Protein AF-A0AAW8L7F4-F1 (afdb_monomer)

Secondary structure (DSSP, 8-state):
-GGGGGT--HHHHHHHHHHHHHHHHHHHHHHH---TTHHHHHHHHHHHHH-S-HHHHHHHHHHHHHHHHHHHHHHH-

Sequence (77 aa):
EEAQAVGVNPRWEQLLLIALVTVCTSTSVAAAGIISLYGLFMPHIVRMLVGPDHRYSIPANMVLGGSFLLMIDNFSR

Structure (mmCIF, N/CA/C/O backbone):
data_AF-A0AAW8L7F4-F1
#
_entry.id   AF-A0AAW8L7F4-F1
#
loop_
_atom_site.group_PDB
_atom_site.id
_atom_site.type_symbol
_atom_site.label_atom_id
_atom_site.label_alt_id
_atom_site.label_comp_id
_atom_site.label_asym_id
_atom_site.label_entity_id
_atom_site.label_seq_id
_atom_site.pdbx_PDB_ins_code
_atom_site.Cartn_x
_atom_site.Cartn_y
_atom_site.Cartn_z
_atom_site.occupancy
_atom_site.B_iso_or_equiv
_atom_site.auth_seq_id
_atom_site.auth_comp_id
_atom_site.auth_asym_id
_atom_site.auth_atom_id
_atom_site.pdbx_PDB_model_num
ATOM 1 N N . GLU A 1 1 ? -16.554 16.412 8.837 1.00 45.53 1 GLU A N 1
ATOM 2 C CA . GLU A 1 1 ? -17.904 16.509 9.435 1.00 45.53 1 GLU A CA 1
ATOM 3 C C . GLU A 1 1 ? -19.024 16.082 8.478 1.00 45.53 1 GLU A C 1
ATOM 5 O O . GLU A 1 1 ? -20.027 15.578 8.957 1.00 45.53 1 GLU A O 1
ATOM 10 N N . GLU A 1 2 ? -18.834 16.110 7.151 1.00 49.06 2 GLU A N 1
ATOM 11 C CA . GLU A 1 2 ? -19.830 15.603 6.178 1.00 49.06 2 GLU A CA 1
ATOM 12 C C . GLU A 1 2 ? -20.037 14.071 6.197 1.00 49.06 2 GLU A C 1
ATOM 14 O O . GLU A 1 2 ? -21.134 13.595 5.934 1.00 49.06 2 GLU A O 1
ATOM 19 N N . ALA A 1 3 ? -19.030 13.279 6.592 1.00 47.91 3 ALA A N 1
ATOM 20 C CA . ALA A 1 3 ? -19.146 11.814 6.666 1.00 47.91 3 ALA A CA 1
ATOM 21 C C . ALA A 1 3 ? -20.042 11.305 7.817 1.00 47.91 3 ALA A C 1
ATOM 23 O O . ALA A 1 3 ? -20.581 10.206 7.732 1.00 47.91 3 ALA A O 1
ATOM 24 N N . GLN A 1 4 ? -20.242 12.099 8.880 1.00 48.16 4 GLN A N 1
ATOM 25 C CA . GLN A 1 4 ? -21.156 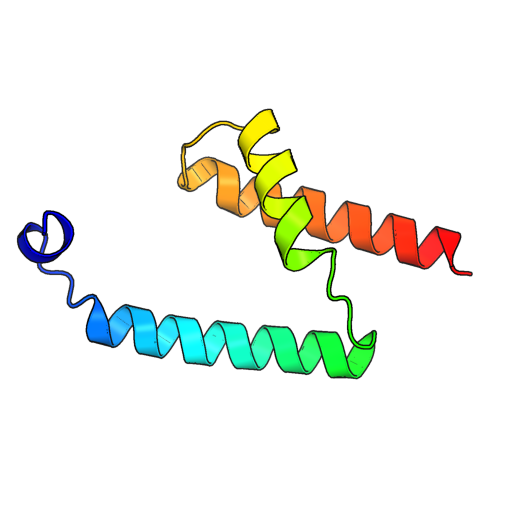11.725 9.971 1.00 48.16 4 GLN A CA 1
ATOM 26 C C . GLN A 1 4 ? -22.632 11.936 9.595 1.00 48.16 4 GLN A C 1
ATOM 28 O O . GLN A 1 4 ? -23.499 11.265 10.148 1.00 48.16 4 GLN A O 1
ATOM 33 N N . ALA A 1 5 ? -22.927 12.804 8.621 1.00 46.72 5 ALA A N 1
ATOM 34 C CA . ALA A 1 5 ? -24.292 13.052 8.151 1.00 46.72 5 ALA A CA 1
ATOM 35 C C . ALA A 1 5 ? -24.862 11.899 7.294 1.00 46.72 5 ALA A C 1
ATOM 37 O O . ALA A 1 5 ? -26.07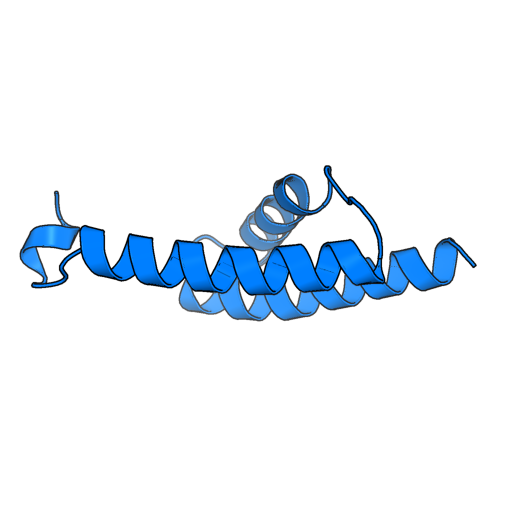1 11.825 7.097 1.00 46.72 5 ALA A O 1
ATOM 38 N N . VAL A 1 6 ? -24.011 10.977 6.821 1.00 54.72 6 VAL A N 1
ATOM 39 C CA . VAL A 1 6 ? -24.383 9.837 5.955 1.00 54.72 6 VAL A CA 1
ATOM 40 C C . VAL A 1 6 ? -24.616 8.540 6.764 1.00 54.72 6 VAL A C 1
ATOM 42 O O . VAL A 1 6 ? -24.869 7.483 6.198 1.00 54.72 6 VAL A O 1
ATOM 45 N N . GLY A 1 7 ? -24.569 8.592 8.105 1.00 55.66 7 GLY A N 1
ATOM 46 C CA . GLY A 1 7 ? -24.857 7.435 8.976 1.00 55.66 7 GLY A CA 1
ATOM 47 C C . GLY A 1 7 ? -23.725 6.407 9.074 1.00 55.66 7 GLY A C 1
ATOM 48 O O . GLY A 1 7 ? -23.883 5.342 9.670 1.00 55.66 7 GLY A O 1
ATOM 49 N N . VAL A 1 8 ? -22.566 6.732 8.515 1.00 57.84 8 VAL A N 1
ATOM 50 C CA . VAL A 1 8 ? -21.372 5.903 8.575 1.00 57.84 8 VAL A CA 1
ATOM 51 C C . VAL A 1 8 ? -20.636 6.194 9.881 1.00 57.84 8 VAL A C 1
ATOM 53 O O . VAL A 1 8 ? -20.428 7.352 10.233 1.00 57.84 8 VAL A O 1
ATOM 56 N N . ASN A 1 9 ? -20.258 5.154 10.629 1.00 66.06 9 ASN A N 1
ATOM 57 C CA . ASN A 1 9 ? -19.435 5.283 11.831 1.00 66.06 9 ASN A CA 1
ATOM 58 C C . ASN A 1 9 ? -17.948 5.239 11.422 1.00 66.06 9 ASN A C 1
ATOM 60 O O . ASN A 1 9 ? -17.369 4.148 11.386 1.00 66.06 9 ASN A O 1
ATOM 64 N N . PRO A 1 10 ? -17.288 6.387 11.158 1.00 68.56 10 PRO A N 1
ATOM 65 C CA . PRO A 1 10 ? -15.927 6.412 10.615 1.00 68.56 10 PRO A CA 1
ATOM 66 C C . PRO A 1 10 ? -14.919 5.708 11.527 1.00 68.56 10 PRO A C 1
ATOM 68 O O . PRO A 1 1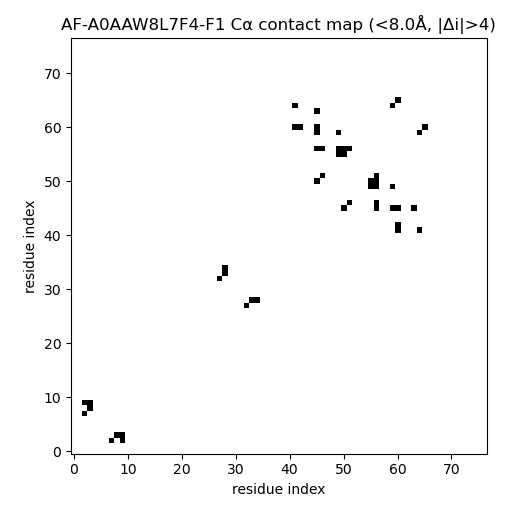0 ? -13.923 5.176 11.057 1.00 68.56 10 PRO A O 1
ATOM 71 N N . ARG A 1 11 ? -15.191 5.658 12.839 1.00 75.94 11 ARG A N 1
ATOM 72 C CA . ARG A 1 11 ? -14.334 4.973 13.815 1.00 75.94 11 ARG A CA 1
ATOM 73 C C . ARG A 1 11 ? -14.251 3.468 13.565 1.00 75.94 11 ARG A C 1
ATOM 75 O O . ARG A 1 11 ? -13.160 2.918 13.632 1.00 75.94 11 ARG A O 1
ATOM 82 N N . TRP A 1 12 ? -15.378 2.813 13.285 1.00 79.06 12 TRP A N 1
ATOM 83 C CA . TRP A 1 12 ? -15.419 1.362 13.079 1.00 79.06 12 TRP A CA 1
ATOM 84 C C . TRP A 1 12 ? -14.833 0.967 11.728 1.00 79.06 12 TRP A C 1
ATOM 86 O O . TRP A 1 12 ? -14.053 0.020 11.650 1.00 79.06 12 TRP A O 1
ATOM 96 N N . GLU A 1 13 ? -15.146 1.729 10.682 1.00 82.62 13 GLU A N 1
ATOM 97 C CA . GLU A 1 13 ? -14.569 1.512 9.356 1.00 82.62 13 GLU A CA 1
ATOM 98 C C . GLU A 1 13 ? -13.059 1.720 9.353 1.00 82.62 13 GLU A C 1
ATOM 100 O O . GLU A 1 13 ? -12.328 0.896 8.813 1.00 82.62 13 GLU A O 1
ATOM 105 N N . GLN A 1 14 ? -12.571 2.778 10.004 1.00 82.12 14 GLN A N 1
ATOM 106 C CA . GLN A 1 14 ? -11.141 3.033 10.108 1.00 82.12 14 GLN A CA 1
ATOM 107 C C . GLN A 1 14 ? -10.422 1.897 10.846 1.00 82.12 14 GLN A C 1
ATOM 109 O O . GLN A 1 14 ? -9.347 1.486 10.421 1.00 82.12 14 GLN A O 1
ATOM 114 N N . LEU A 1 15 ? -11.022 1.348 11.906 1.00 87.94 15 LEU A N 1
ATOM 115 C CA . LEU A 1 15 ? -10.451 0.227 12.657 1.00 87.94 15 LEU A CA 1
ATOM 116 C C . LEU A 1 15 ? -10.379 -1.050 11.802 1.00 87.94 15 LEU A C 1
ATOM 118 O O . LEU A 1 15 ? -9.334 -1.701 11.759 1.00 87.94 15 LEU A O 1
ATOM 122 N N . LEU A 1 16 ? -11.452 -1.365 11.066 1.00 88.75 16 LEU A N 1
ATOM 123 C CA . LEU A 1 16 ? -11.482 -2.486 10.120 1.00 88.75 16 LEU A CA 1
ATOM 124 C C . LEU A 1 16 ? -10.458 -2.315 8.990 1.00 88.75 16 LEU A C 1
ATOM 126 O O . LEU A 1 16 ? -9.725 -3.253 8.677 1.00 88.75 16 LEU A O 1
ATOM 130 N N . LEU A 1 17 ? -10.371 -1.117 8.407 1.00 87.56 17 LEU A N 1
ATOM 131 C CA . LEU A 1 17 ? -9.425 -0.809 7.336 1.00 87.56 17 LEU A CA 1
ATOM 132 C C . LEU A 1 17 ? -7.978 -0.899 7.816 1.00 87.56 17 LEU A C 1
ATOM 134 O O . LEU A 1 17 ? -7.158 -1.504 7.132 1.00 87.56 17 LEU A O 1
ATOM 138 N N . ILE A 1 18 ? -7.659 -0.355 8.993 1.00 90.19 18 ILE A N 1
ATOM 139 C CA . ILE A 1 18 ? -6.312 -0.453 9.568 1.00 90.19 18 ILE A CA 1
ATOM 140 C C . ILE A 1 18 ? -5.943 -1.918 9.789 1.00 90.19 18 ILE A C 1
ATOM 142 O O . ILE A 1 18 ? -4.850 -2.323 9.396 1.00 90.19 18 ILE A O 1
ATOM 146 N N . ALA A 1 19 ? -6.837 -2.723 10.367 1.00 93.88 19 ALA A N 1
ATOM 147 C CA . ALA A 1 19 ? -6.574 -4.142 10.585 1.00 93.88 19 ALA A CA 1
ATOM 148 C C . ALA A 1 19 ? -6.291 -4.875 9.261 1.00 93.88 19 ALA A C 1
ATOM 150 O O . ALA A 1 19 ? -5.282 -5.571 9.139 1.00 93.88 19 ALA A O 1
ATOM 151 N N . LEU A 1 20 ? -7.132 -4.659 8.248 1.00 92.12 20 LEU A N 1
ATOM 152 C CA . LEU A 1 20 ? -7.009 -5.306 6.942 1.00 92.12 20 LEU A CA 1
ATOM 153 C C . LEU A 1 20 ?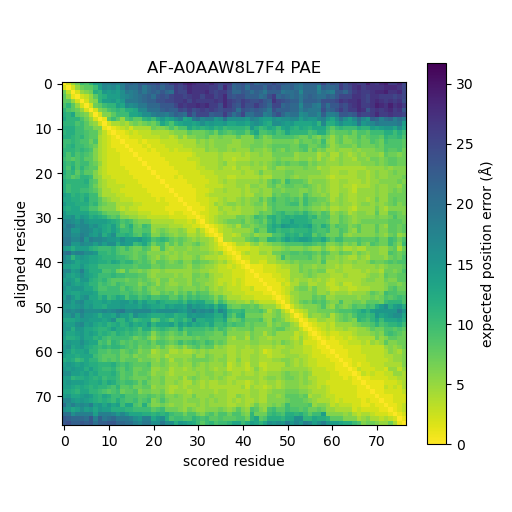 -5.743 -4.865 6.190 1.00 92.12 20 LEU A C 1
ATOM 155 O O . LEU A 1 20 ? -4.976 -5.707 5.720 1.00 92.12 20 LEU A O 1
ATOM 159 N N . VAL A 1 21 ? -5.470 -3.558 6.142 1.00 89.44 21 VAL A N 1
ATOM 160 C CA . VAL A 1 21 ? -4.257 -3.001 5.520 1.00 89.44 21 VAL A CA 1
ATOM 161 C C . VAL A 1 21 ? -3.001 -3.486 6.236 1.00 89.44 21 VAL A C 1
ATOM 163 O O . VAL A 1 21 ? -2.018 -3.812 5.571 1.00 89.44 21 VAL A O 1
ATOM 166 N N . THR A 1 22 ? -3.018 -3.587 7.567 1.00 92.38 22 THR A N 1
ATOM 167 C CA . THR A 1 22 ? -1.859 -4.059 8.339 1.00 92.38 22 THR A CA 1
ATOM 168 C C . THR A 1 22 ? -1.513 -5.500 7.987 1.00 92.38 22 THR A C 1
ATOM 170 O O . THR A 1 22 ? -0.349 -5.786 7.719 1.00 92.38 22 THR A O 1
ATOM 173 N N . VAL A 1 23 ? -2.507 -6.393 7.926 1.00 94.25 23 VAL A N 1
ATOM 174 C CA . VAL A 1 23 ? -2.291 -7.804 7.560 1.00 94.25 23 VAL A CA 1
ATOM 175 C C . VAL A 1 23 ? -1.807 -7.943 6.110 1.00 94.25 23 VAL A C 1
ATOM 177 O O . VAL A 1 23 ? -0.856 -8.680 5.843 1.00 94.25 23 VAL A O 1
ATOM 180 N N . CYS A 1 24 ? -2.402 -7.209 5.163 1.00 88.62 24 CYS A N 1
ATOM 181 C CA . CYS A 1 24 ? -1.945 -7.209 3.768 1.00 88.62 24 CYS A CA 1
ATOM 182 C C . CYS A 1 24 ? -0.510 -6.676 3.620 1.00 88.62 24 CYS A C 1
ATOM 184 O O . CYS A 1 24 ? 0.302 -7.257 2.895 1.00 88.62 24 CYS A O 1
ATOM 186 N N . THR A 1 25 ? -0.183 -5.588 4.321 1.00 86.94 25 THR A N 1
ATOM 187 C CA . THR A 1 25 ? 1.146 -4.965 4.257 1.00 86.94 25 THR A CA 1
ATOM 188 C C . THR A 1 25 ? 2.196 -5.859 4.908 1.00 86.94 25 THR A C 1
ATOM 190 O O . THR A 1 25 ? 3.242 -6.086 4.308 1.00 86.94 25 THR A O 1
ATOM 193 N N . SER A 1 26 ? 1.921 -6.428 6.087 1.00 90.12 26 SER A N 1
ATOM 194 C CA . SER A 1 26 ? 2.871 -7.309 6.779 1.00 90.12 26 SER A CA 1
ATOM 195 C C . SER A 1 26 ? 3.170 -8.580 5.983 1.00 90.12 26 SER A C 1
ATOM 197 O O . SER A 1 26 ? 4.332 -8.965 5.877 1.00 90.12 26 SER A O 1
ATOM 199 N N . THR A 1 27 ? 2.155 -9.178 5.352 1.00 89.62 27 THR A N 1
ATOM 200 C CA . THR A 1 27 ? 2.325 -10.352 4.479 1.00 89.62 27 THR A CA 1
ATOM 201 C C . THR A 1 27 ? 3.195 -10.019 3.266 1.00 89.62 27 THR A C 1
ATOM 203 O O . THR A 1 27 ? 4.089 -10.784 2.913 1.00 89.62 27 THR A O 1
ATOM 206 N N . SER A 1 28 ? 2.983 -8.847 2.659 1.00 85.38 28 SER A N 1
ATOM 207 C CA . SER A 1 28 ? 3.774 -8.395 1.507 1.00 85.38 28 SER A CA 1
ATOM 208 C C . SER A 1 28 ? 5.232 -8.116 1.892 1.00 85.38 28 SER A C 1
ATOM 210 O O . SER A 1 28 ? 6.150 -8.549 1.199 1.00 85.38 28 SER A O 1
ATOM 212 N N . VAL A 1 29 ? 5.457 -7.448 3.030 1.00 85.62 29 VAL A N 1
ATOM 213 C CA . VAL A 1 29 ? 6.801 -7.147 3.552 1.00 85.62 29 VAL A CA 1
ATOM 214 C C . VAL A 1 29 ? 7.545 -8.420 3.957 1.00 85.62 29 VAL A C 1
ATOM 216 O O . VAL A 1 29 ? 8.749 -8.511 3.743 1.00 85.62 29 VAL A O 1
ATOM 219 N N . ALA A 1 30 ? 6.851 -9.425 4.496 1.00 86.69 30 ALA A N 1
ATOM 220 C CA . ALA A 1 30 ? 7.462 -10.710 4.826 1.00 86.69 30 ALA A CA 1
ATOM 221 C C . ALA A 1 30 ? 7.963 -11.468 3.580 1.00 86.69 30 ALA A C 1
ATOM 223 O O . ALA A 1 30 ? 8.951 -12.191 3.674 1.00 86.69 30 ALA A O 1
ATOM 224 N N . ALA A 1 31 ? 7.307 -11.295 2.426 1.00 84.00 31 ALA A N 1
ATOM 225 C CA . ALA A 1 31 ? 7.684 -11.954 1.176 1.00 84.00 31 ALA A CA 1
ATOM 226 C C . ALA A 1 31 ? 8.777 -11.203 0.392 1.00 84.00 31 ALA A C 1
ATOM 228 O O . ALA A 1 31 ? 9.696 -11.836 -0.121 1.00 84.00 31 ALA A O 1
ATOM 229 N N . ALA A 1 32 ? 8.680 -9.872 0.288 1.00 80.38 32 ALA A N 1
ATOM 230 C CA . ALA A 1 32 ? 9.533 -9.056 -0.589 1.00 80.38 32 ALA A CA 1
ATOM 231 C C . ALA A 1 32 ? 10.506 -8.114 0.151 1.00 80.38 32 ALA A C 1
ATOM 233 O O . ALA A 1 32 ? 11.347 -7.476 -0.480 1.00 80.38 32 ALA A O 1
ATOM 234 N N . GLY A 1 33 ? 10.415 -8.007 1.480 1.00 80.12 33 GLY A N 1
ATOM 235 C CA . GLY A 1 33 ? 11.173 -7.039 2.276 1.00 80.12 33 GLY A CA 1
ATOM 236 C C . GLY A 1 33 ? 10.507 -5.658 2.373 1.00 80.12 33 GLY A C 1
ATOM 237 O O . GLY A 1 33 ? 9.406 -5.420 1.877 1.00 80.12 33 GLY A O 1
ATOM 238 N N . ILE A 1 34 ? 11.163 -4.728 3.077 1.00 78.56 34 ILE A N 1
ATOM 239 C CA . ILE A 1 34 ? 10.640 -3.374 3.328 1.00 78.56 34 ILE A CA 1
ATOM 240 C C . ILE A 1 34 ? 10.855 -2.488 2.090 1.00 78.56 34 ILE A C 1
ATOM 242 O O . ILE A 1 34 ? 11.992 -2.213 1.716 1.00 78.56 34 ILE A O 1
ATOM 246 N N . ILE A 1 35 ? 9.765 -1.971 1.507 1.00 80.75 35 ILE A N 1
ATOM 247 C CA . ILE A 1 35 ? 9.784 -1.059 0.348 1.00 80.75 35 ILE A CA 1
ATOM 248 C C . ILE A 1 35 ? 9.181 0.303 0.745 1.00 80.75 35 ILE A C 1
ATOM 250 O O . ILE A 1 35 ? 7.999 0.564 0.530 1.00 80.75 35 ILE A O 1
ATOM 254 N N . SER A 1 36 ? 9.983 1.195 1.341 1.00 74.75 36 SER A N 1
ATOM 255 C CA . SER A 1 36 ? 9.475 2.459 1.921 1.00 74.75 36 SER A CA 1
ATOM 256 C C . SER A 1 36 ? 8.975 3.493 0.902 1.00 74.75 36 SER A C 1
ATOM 258 O O . SER A 1 36 ? 8.013 4.205 1.177 1.00 74.75 36 SER A O 1
ATOM 260 N N . LEU A 1 37 ? 9.606 3.616 -0.272 1.00 77.31 37 LEU A N 1
ATOM 261 C CA . LEU A 1 37 ? 9.307 4.718 -1.207 1.00 77.31 37 LEU A CA 1
ATOM 262 C C . LEU A 1 37 ? 8.037 4.479 -2.040 1.00 77.31 37 LEU A C 1
ATOM 264 O O . LEU A 1 37 ? 7.336 5.413 -2.432 1.00 77.31 37 LEU A O 1
ATOM 268 N N . TYR A 1 38 ? 7.729 3.211 -2.293 1.00 81.19 38 TYR A N 1
ATOM 269 C CA . TYR A 1 38 ? 6.671 2.801 -3.205 1.00 81.19 38 TYR A CA 1
ATOM 270 C C . TYR A 1 38 ? 5.275 3.230 -2.719 1.00 81.19 38 TYR A C 1
ATOM 272 O O . TYR A 1 38 ? 4.475 3.734 -3.507 1.00 81.19 38 TYR A O 1
ATOM 280 N N . GLY A 1 39 ? 5.006 3.118 -1.412 1.00 76.56 39 GLY A N 1
ATOM 281 C CA . GLY A 1 39 ? 3.702 3.448 -0.823 1.00 76.56 39 GLY A CA 1
ATOM 282 C C . GLY A 1 39 ? 3.341 4.938 -0.841 1.00 76.56 39 GLY A C 1
ATOM 283 O O . GLY A 1 39 ? 2.161 5.275 -0.793 1.00 76.56 39 GLY A O 1
ATOM 284 N N . LEU A 1 40 ? 4.331 5.830 -0.946 1.00 81.12 40 LEU A N 1
ATOM 285 C CA . LEU A 1 40 ? 4.104 7.278 -0.993 1.00 81.12 40 LEU A CA 1
ATOM 286 C C . LEU A 1 40 ? 4.009 7.796 -2.436 1.00 81.12 40 LEU A C 1
ATOM 288 O O . LEU A 1 40 ? 3.157 8.625 -2.746 1.00 81.12 40 LEU A O 1
ATOM 292 N N . PHE A 1 41 ? 4.869 7.290 -3.323 1.00 82.19 41 PHE A N 1
ATOM 293 C CA . PHE A 1 41 ? 4.983 7.781 -4.697 1.00 82.19 41 PHE A CA 1
ATOM 294 C C . PHE A 1 41 ? 3.883 7.248 -5.625 1.00 82.19 41 PHE A C 1
ATOM 296 O O . PHE A 1 41 ? 3.299 8.012 -6.396 1.00 82.19 41 PHE A O 1
ATOM 303 N N . MET A 1 42 ? 3.549 5.957 -5.522 1.00 81.50 42 MET A N 1
ATOM 304 C CA . MET A 1 42 ? 2.575 5.314 -6.407 1.00 81.50 42 MET A CA 1
ATOM 305 C C . MET A 1 42 ? 1.184 5.981 -6.405 1.00 81.50 42 MET A C 1
ATOM 307 O O . MET A 1 42 ? 0.696 6.326 -7.484 1.00 81.50 42 MET A O 1
ATOM 311 N N . PRO A 1 43 ? 0.550 6.269 -5.247 1.00 78.62 43 PRO A N 1
ATOM 312 C CA . PRO A 1 43 ? -0.767 6.904 -5.244 1.00 78.62 43 PRO A CA 1
ATOM 313 C C . PRO A 1 43 ? -0.753 8.323 -5.824 1.00 78.62 43 PRO A C 1
ATOM 315 O O . PRO A 1 43 ? -1.784 8.780 -6.312 1.00 78.62 43 PRO A O 1
ATOM 318 N N . HIS A 1 44 ? 0.383 9.029 -5.800 1.00 81.94 44 HIS A N 1
ATOM 319 C CA . HIS A 1 44 ? 0.509 10.334 -6.453 1.00 81.94 44 HIS A CA 1
ATOM 320 C C . HIS A 1 44 ? 0.514 10.222 -7.975 1.00 81.94 44 HIS A C 1
ATOM 322 O O . HIS A 1 44 ? -0.232 10.958 -8.624 1.00 81.94 44 HIS A O 1
ATOM 328 N N . ILE A 1 45 ? 1.275 9.280 -8.541 1.00 82.19 45 ILE A N 1
ATOM 329 C CA . ILE A 1 45 ? 1.280 9.061 -9.995 1.00 82.19 45 ILE A CA 1
ATOM 330 C C . ILE A 1 45 ? -0.119 8.692 -10.476 1.00 82.19 45 ILE A C 1
ATOM 332 O O . I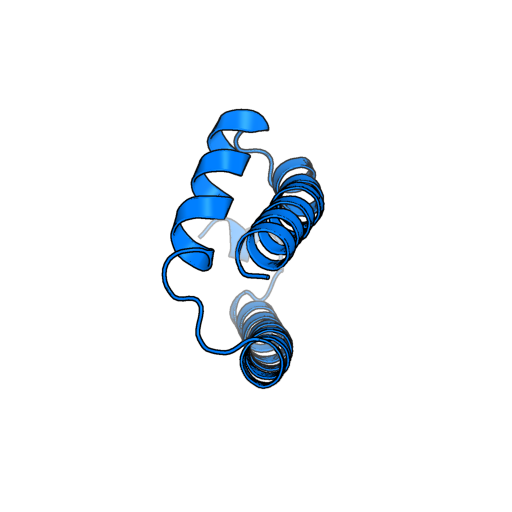LE A 1 45 ? -0.628 9.285 -11.425 1.00 82.19 45 ILE A O 1
ATOM 336 N N . VAL A 1 46 ? -0.766 7.739 -9.804 1.00 82.12 46 VAL A N 1
ATOM 337 C CA . VAL A 1 46 ? -2.094 7.270 -10.213 1.00 82.12 46 VAL A CA 1
ATOM 338 C C . VAL A 1 46 ? -3.134 8.376 -10.105 1.00 82.12 46 VAL A C 1
ATOM 340 O O . VAL A 1 46 ? -3.964 8.517 -11.000 1.00 82.12 46 VAL A O 1
ATOM 343 N N . ARG A 1 47 ? -3.054 9.223 -9.073 1.00 80.44 47 ARG A N 1
ATOM 344 C CA . ARG A 1 47 ? -3.950 10.376 -8.932 1.00 80.44 47 ARG A CA 1
ATOM 345 C C . ARG A 1 47 ? -3.730 11.429 -10.019 1.00 80.44 47 ARG A C 1
ATOM 347 O O . ARG A 1 47 ? -4.705 12.026 -10.468 1.00 80.44 47 ARG A O 1
ATOM 354 N N . MET A 1 48 ? -2.488 11.643 -10.461 1.00 80.38 48 MET A N 1
ATOM 355 C CA . MET A 1 48 ? -2.195 12.493 -11.623 1.00 80.38 48 MET A CA 1
ATOM 356 C C . MET A 1 48 ? -2.725 11.896 -12.932 1.00 80.38 48 MET A C 1
ATOM 358 O O . MET A 1 48 ? -3.136 12.651 -13.807 1.00 80.38 48 MET A O 1
ATOM 362 N N . LEU A 1 49 ? -2.723 10.566 -13.068 1.00 79.50 49 LEU A N 1
ATOM 363 C CA . LEU A 1 49 ? -3.100 9.882 -14.307 1.00 79.50 49 LEU A CA 1
ATOM 364 C C . LEU A 1 49 ? -4.621 9.694 -14.464 1.00 79.50 49 LEU A C 1
ATOM 366 O O . LEU A 1 49 ? -5.149 9.853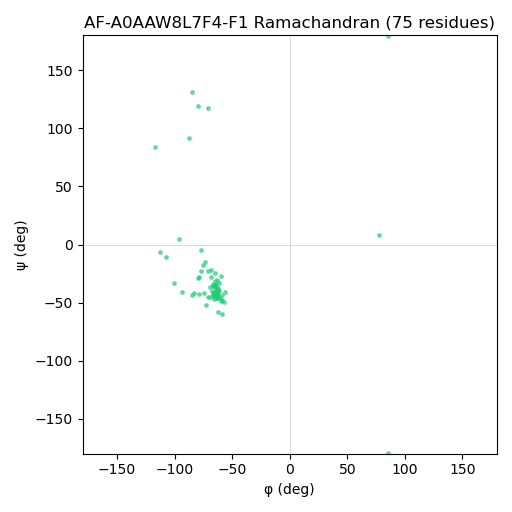 -15.560 1.00 79.50 49 LEU A O 1
ATOM 370 N N . VAL A 1 50 ? -5.318 9.329 -13.383 1.00 77.00 50 VAL A N 1
ATOM 371 C CA . VAL A 1 50 ? -6.735 8.900 -13.397 1.00 77.00 50 VAL A CA 1
ATOM 372 C C . VAL A 1 50 ? -7.681 9.949 -12.798 1.00 77.00 50 VAL A C 1
ATOM 374 O O . VAL A 1 50 ? -8.896 9.868 -12.965 1.00 77.00 50 VAL A O 1
ATOM 377 N N . GLY A 1 51 ? -7.138 10.981 -12.152 1.00 72.62 51 GLY A N 1
ATOM 378 C CA . GLY A 1 51 ? -7.919 12.041 -11.523 1.00 72.62 51 GLY A CA 1
ATOM 379 C C . GLY A 1 51 ? -8.384 11.703 -10.095 1.00 72.62 51 GLY A C 1
ATOM 380 O O . GLY A 1 51 ? -8.074 10.641 -9.554 1.00 72.62 51 GLY A O 1
ATOM 381 N N . PRO A 1 52 ? -9.099 12.632 -9.432 1.00 70.38 52 PRO A N 1
ATOM 382 C CA . PRO A 1 52 ? -9.406 12.563 -8.000 1.00 70.38 52 PRO A CA 1
ATOM 383 C C . PRO A 1 52 ? -10.535 11.591 -7.617 1.00 70.38 52 PRO A C 1
ATOM 385 O O . PRO A 1 52 ? -10.775 11.401 -6.423 1.00 70.38 52 PRO A O 1
ATOM 388 N N . ASP A 1 53 ? -11.214 10.967 -8.584 1.00 75.62 53 ASP A N 1
ATOM 389 C CA . ASP A 1 53 ? -12.314 10.040 -8.316 1.00 75.62 53 ASP A CA 1
ATOM 390 C C . ASP A 1 53 ? -11.823 8.722 -7.701 1.00 75.62 53 ASP A C 1
ATOM 392 O O . ASP A 1 53 ? -11.111 7.929 -8.326 1.00 75.62 53 ASP A O 1
ATOM 396 N N . HIS A 1 54 ? -12.262 8.445 -6.469 1.00 66.38 54 HIS A N 1
ATOM 397 C CA . HIS A 1 54 ? -11.843 7.268 -5.699 1.00 66.38 54 HIS A CA 1
ATOM 398 C C . HIS A 1 54 ? -12.267 5.942 -6.359 1.00 66.38 54 HIS A C 1
ATOM 400 O O . HIS A 1 54 ? -11.547 4.948 -6.282 1.00 66.38 54 HIS A O 1
ATOM 406 N N . ARG A 1 55 ? -13.396 5.946 -7.083 1.00 75.31 55 ARG A N 1
ATOM 407 C CA . ARG A 1 55 ? -13.906 4.789 -7.842 1.00 75.31 55 ARG A CA 1
ATOM 408 C C . ARG A 1 55 ? -12.954 4.313 -8.936 1.00 75.31 55 ARG A C 1
ATOM 410 O O . ARG A 1 55 ? -12.915 3.117 -9.199 1.00 75.31 55 ARG A O 1
ATOM 417 N N . TYR A 1 56 ? -12.206 5.226 -9.550 1.00 75.75 56 TYR A N 1
ATOM 418 C CA . TYR A 1 56 ? -11.254 4.901 -10.612 1.00 75.75 56 TYR A CA 1
ATOM 419 C C . TYR A 1 56 ? -9.816 4.842 -10.092 1.00 75.75 56 TYR A C 1
ATOM 421 O O . TYR A 1 56 ? -9.040 3.998 -10.535 1.00 75.75 56 TYR A O 1
ATOM 429 N N . SER A 1 57 ? -9.476 5.660 -9.093 1.00 74.81 57 SER A N 1
ATOM 430 C CA . SER A 1 57 ? -8.153 5.641 -8.464 1.00 74.81 57 SER A CA 1
ATOM 431 C C . SER A 1 57 ? -7.835 4.311 -7.772 1.00 74.81 57 SER A C 1
ATOM 433 O O . SER A 1 57 ? -6.697 3.862 -7.860 1.00 74.81 57 SER A O 1
ATOM 435 N N . ILE A 1 58 ? -8.804 3.652 -7.117 1.00 80.31 58 ILE A N 1
ATOM 436 C CA . ILE A 1 58 ? -8.577 2.346 -6.465 1.00 80.31 58 ILE A CA 1
ATOM 437 C C . ILE A 1 58 ? -8.182 1.254 -7.479 1.00 80.31 58 ILE A C 1
ATOM 439 O O . ILE A 1 58 ? -7.095 0.689 -7.323 1.00 80.31 58 ILE A O 1
ATOM 443 N N . PRO A 1 59 ? -8.990 0.942 -8.519 1.00 80.56 59 PRO A N 1
ATOM 444 C CA . PRO A 1 59 ? -8.627 -0.102 -9.476 1.00 80.56 59 PRO A CA 1
ATOM 445 C C . PRO A 1 59 ? -7.362 0.262 -10.259 1.00 80.56 59 PRO A C 1
ATOM 447 O O . PRO A 1 59 ? -6.530 -0.608 -10.513 1.00 80.56 59 PRO A O 1
ATOM 450 N N . ALA A 1 60 ? -7.157 1.544 -10.570 1.00 83.38 60 ALA A N 1
ATOM 451 C CA . ALA A 1 60 ? -5.935 1.993 -11.221 1.00 83.38 60 ALA A CA 1
ATOM 452 C C . ALA A 1 60 ? -4.689 1.793 -10.346 1.00 83.38 60 ALA A C 1
ATOM 454 O O . ALA A 1 60 ? -3.680 1.312 -10.853 1.00 83.38 60 ALA A O 1
ATOM 455 N N . ASN A 1 61 ? -4.755 2.085 -9.040 1.00 82.38 61 ASN A N 1
ATOM 456 C CA . ASN A 1 61 ? -3.642 1.851 -8.111 1.00 82.38 61 ASN A CA 1
ATOM 457 C C . ASN A 1 61 ? -3.296 0.369 -7.993 1.00 82.38 61 ASN A C 1
ATOM 459 O O . ASN A 1 61 ? -2.116 0.030 -7.930 1.00 82.38 61 ASN A O 1
ATOM 463 N N . MET A 1 62 ? -4.297 -0.515 -7.979 1.00 83.81 62 MET A N 1
ATOM 464 C CA . MET A 1 62 ? -4.047 -1.958 -7.928 1.00 83.81 62 MET A CA 1
ATOM 465 C C . MET A 1 62 ? -3.301 -2.441 -9.176 1.00 83.81 62 MET A C 1
ATOM 467 O O . MET A 1 62 ? -2.309 -3.159 -9.056 1.00 83.81 62 MET A O 1
ATOM 471 N N . VAL A 1 63 ? -3.742 -2.018 -10.366 1.00 85.81 63 VAL A N 1
ATOM 472 C CA . VAL A 1 63 ? -3.148 -2.452 -11.640 1.00 85.81 63 VAL A CA 1
ATOM 473 C C . VAL A 1 63 ? -1.780 -1.812 -11.875 1.00 85.81 63 VAL A C 1
ATOM 475 O O . VAL A 1 63 ? -0.810 -2.525 -12.138 1.00 85.81 63 VAL A O 1
ATOM 478 N N . LEU A 1 64 ? -1.678 -0.482 -11.768 1.00 84.88 64 LEU A N 1
ATOM 479 C CA . LEU A 1 64 ? -0.427 0.251 -12.001 1.00 84.88 64 LEU A CA 1
ATOM 480 C C . LEU A 1 64 ? 0.616 -0.078 -10.940 1.00 84.88 64 LEU A C 1
ATOM 482 O O . LEU A 1 64 ? 1.774 -0.309 -11.278 1.00 84.88 64 LEU A O 1
ATOM 486 N N . GLY A 1 65 ? 0.192 -0.167 -9.680 1.00 84.06 65 GLY A N 1
ATOM 487 C CA . GLY A 1 65 ? 1.058 -0.588 -8.598 1.00 84.06 65 GLY A CA 1
ATOM 488 C C . GLY A 1 65 ? 1.624 -1.988 -8.842 1.00 84.06 65 GLY A C 1
ATOM 489 O O . GLY A 1 65 ? 2.839 -2.153 -8.963 1.00 84.06 65 GLY A O 1
ATOM 490 N N . GLY A 1 66 ? 0.755 -2.996 -8.972 1.00 83.31 66 GLY A N 1
ATOM 491 C CA . GLY A 1 66 ? 1.196 -4.379 -9.175 1.00 83.31 66 GLY A CA 1
ATOM 492 C C . GLY A 1 66 ? 2.113 -4.542 -10.392 1.00 83.31 66 GLY A C 1
ATOM 493 O O . GLY A 1 66 ? 3.143 -5.208 -10.303 1.00 83.31 66 GLY A O 1
ATOM 494 N N . SER A 1 67 ? 1.793 -3.867 -11.499 1.00 85.12 67 SER A N 1
ATOM 495 C CA . SER A 1 67 ? 2.611 -3.900 -12.719 1.00 85.12 67 SER A CA 1
ATOM 496 C C . SER A 1 67 ? 3.993 -3.275 -12.511 1.00 85.12 67 SER A C 1
ATOM 498 O O . SER A 1 67 ? 4.994 -3.833 -12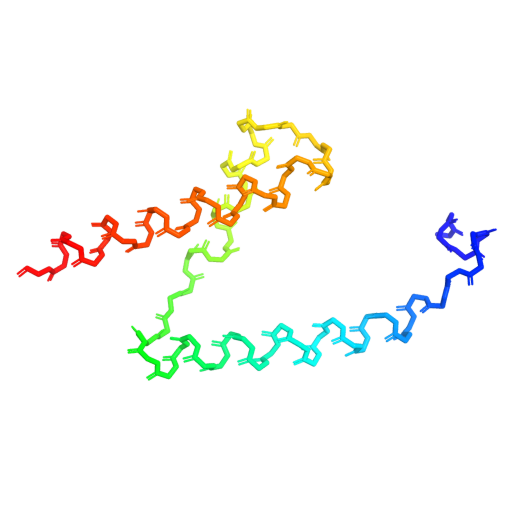.954 1.00 85.12 67 SER A O 1
ATOM 500 N N . PHE A 1 68 ? 4.073 -2.141 -11.810 1.00 83.75 68 PHE A N 1
ATOM 501 C CA . PHE A 1 68 ? 5.349 -1.485 -11.526 1.00 83.75 68 PHE A CA 1
ATOM 502 C C . PHE A 1 68 ? 6.219 -2.310 -10.578 1.00 83.75 68 PHE A C 1
ATOM 504 O O . PHE A 1 68 ? 7.424 -2.426 -10.794 1.00 83.75 68 PHE A O 1
ATOM 511 N N . LEU A 1 69 ? 5.616 -2.927 -9.559 1.00 82.62 69 LEU A N 1
ATOM 512 C CA . LEU A 1 69 ? 6.343 -3.799 -8.642 1.00 82.62 69 LEU A CA 1
ATOM 513 C C . LEU A 1 69 ? 6.921 -5.024 -9.373 1.00 82.62 69 LEU A C 1
ATOM 515 O O . LEU A 1 69 ? 8.076 -5.373 -9.145 1.00 82.62 69 LEU A O 1
ATOM 519 N N . LEU A 1 70 ? 6.171 -5.614 -10.312 1.00 85.44 70 LEU A N 1
ATOM 520 C CA . LEU A 1 70 ? 6.671 -6.689 -11.180 1.00 85.44 70 LEU A CA 1
ATOM 521 C C . LEU A 1 70 ? 7.793 -6.223 -12.121 1.00 85.44 70 LEU A C 1
ATOM 523 O O . LEU A 1 70 ? 8.722 -6.984 -12.384 1.00 85.44 70 LEU A O 1
ATOM 527 N N . MET A 1 71 ? 7.744 -4.988 -12.635 1.00 83.94 71 MET A N 1
ATOM 528 C CA . MET A 1 71 ? 8.861 -4.432 -13.414 1.00 83.94 71 MET A CA 1
ATOM 529 C C . MET A 1 71 ? 10.126 -4.287 -12.565 1.00 83.94 71 MET A C 1
ATOM 531 O O . MET A 1 71 ? 11.209 -4.608 -13.050 1.00 83.94 71 MET A O 1
ATOM 535 N N . ILE A 1 72 ? 9.998 -3.844 -11.309 1.00 82.50 72 ILE A N 1
ATOM 536 C CA . ILE A 1 72 ? 11.133 -3.763 -10.380 1.00 82.50 72 ILE A CA 1
ATOM 537 C C . ILE A 1 72 ? 11.696 -5.157 -10.089 1.00 82.50 72 ILE A C 1
ATOM 539 O O . ILE A 1 72 ? 12.912 -5.318 -10.135 1.00 82.50 72 ILE A O 1
ATOM 543 N N . ASP A 1 73 ? 10.845 -6.159 -9.837 1.00 82.94 73 ASP A N 1
ATOM 544 C CA . ASP A 1 73 ? 11.301 -7.540 -9.602 1.00 82.94 73 ASP A CA 1
ATOM 545 C C . ASP 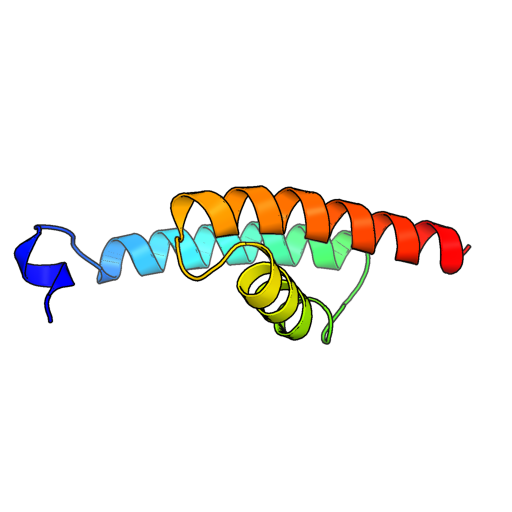A 1 73 ? 12.101 -8.081 -10.797 1.00 82.94 73 ASP A C 1
ATOM 547 O O . ASP A 1 73 ? 13.186 -8.633 -10.621 1.00 82.94 73 ASP A O 1
ATOM 551 N N . ASN A 1 74 ? 11.620 -7.836 -12.022 1.00 83.75 74 ASN A N 1
ATOM 552 C CA . ASN A 1 74 ? 12.324 -8.225 -13.245 1.00 83.75 74 ASN A CA 1
ATOM 553 C C . ASN A 1 74 ? 13.655 -7.486 -13.439 1.00 83.75 74 ASN A C 1
ATOM 555 O O . ASN A 1 74 ? 14.584 -8.072 -13.979 1.00 83.75 74 ASN A O 1
ATOM 559 N N . PHE A 1 75 ? 13.752 -6.216 -13.037 1.00 82.19 75 PHE A N 1
ATOM 560 C CA . PHE A 1 75 ? 14.992 -5.439 -13.154 1.00 82.19 75 PHE A CA 1
ATOM 561 C C . PHE A 1 75 ? 16.009 -5.776 -12.056 1.00 82.19 75 PHE A C 1
ATOM 563 O O . PHE A 1 75 ? 17.209 -5.607 -12.247 1.00 82.19 75 PHE A O 1
ATOM 570 N N . SER A 1 76 ? 15.534 -6.219 -10.891 1.00 81.81 76 SER A N 1
ATOM 571 C CA . SER A 1 76 ? 16.387 -6.605 -9.766 1.00 81.81 76 SER A CA 1
ATOM 572 C C . SER A 1 76 ? 17.068 -7.963 -9.961 1.00 81.81 76 SER A C 1
ATOM 574 O O . SER A 1 76 ? 17.992 -8.274 -9.205 1.00 81.81 76 SER A O 1
ATOM 576 N N . ARG A 1 77 ? 16.577 -8.784 -10.891 1.00 73.12 77 ARG A N 1
ATOM 577 C CA . ARG A 1 77 ? 17.111 -10.109 -11.207 1.00 73.12 77 ARG A CA 1
ATOM 578 C C . ARG A 1 77 ? 18.241 -10.023 -12.221 1.00 73.12 77 ARG A C 1
ATOM 580 O O . ARG A 1 77 ? 19.253 -10.716 -11.983 1.00 73.12 77 ARG A O 1
#

Radius of gyration: 15.38 Å; Cα contacts (8 Å, |Δi|>4): 25; chains: 1; bounding box: 42×28×28 Å

Mean predicted aligned error: 8.57 Å

Foldseek 3Di:
DVVVVVVDPVVVVVVVVCVVVVVVVVVVCVVPNDDPPLVPVLLVVLCVVQHDDPVRSVVSSVVVSVVVVVVVVVVVD

Nearest PDB structures (foldseek):
  7uv1-assembly1_A  TM=5.253E-01  e=9.956E+00  Anacardium occidentale

Solvent-accessible surface area (backbone atoms only — not comparable to full-atom values): 4580 Å² total; per-residue (Å²): 120,75,62,60,77,74,75,50,62,65,71,60,54,50,52,53,48,50,55,51,52,49,54,55,49,51,56,50,33,73,74,75,46,89,68,80,65,58,77,66,51,50,61,51,55,38,38,72,73,66,36,89,50,63,85,55,31,53,62,46,40,55,52,54,46,53,51,50,53,52,50,49,55,65,70,75,104

pLDDT: mean 78.66, std 11.14, range 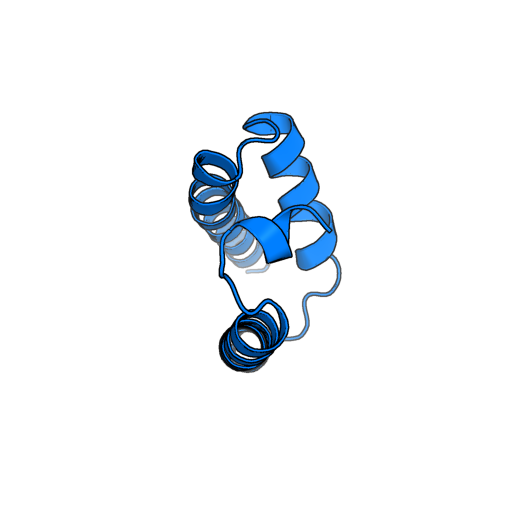[45.53, 94.25]